Protein AF-A0A7S1W6L9-F1 (afdb_monomer_lite)

pLDDT: mean 90.3, std 12.0, range [48.41, 98.62]

Structure (mmCIF, N/CA/C/O backbone):
data_AF-A0A7S1W6L9-F1
#
_entry.id   AF-A0A7S1W6L9-F1
#
loop_
_atom_site.group_PDB
_atom_site.id
_atom_site.type_symbol
_atom_site.label_atom_id
_atom_site.label_alt_id
_atom_site.label_comp_id
_atom_site.label_asym_id
_atom_site.label_entity_id
_atom_site.label_seq_id
_atom_site.pdbx_PDB_ins_code
_atom_site.Cartn_x
_atom_site.Cartn_y
_atom_site.Cartn_z
_atom_site.occupancy
_atom_site.B_iso_or_equiv
_atom_site.auth_seq_id
_atom_site.auth_comp_id
_atom_site.auth_asym_id
_atom_site.auth_atom_id
_atom_site.pdbx_PDB_model_num
ATOM 1 N N . ALA A 1 1 ? -4.681 0.440 8.845 1.00 96.94 1 ALA A N 1
ATOM 2 C CA . ALA A 1 1 ? -3.301 0.932 8.631 1.00 96.94 1 ALA A CA 1
ATOM 3 C C . ALA A 1 1 ? -2.854 0.595 7.220 1.00 96.94 1 ALA A C 1
ATOM 5 O O . ALA A 1 1 ? -3.452 -0.278 6.598 1.00 96.94 1 ALA A O 1
ATOM 6 N N . ILE A 1 2 ? -1.830 1.275 6.718 1.00 98.50 2 ILE A N 1
ATOM 7 C CA . ILE A 1 2 ? -1.328 1.106 5.353 1.00 98.50 2 ILE A CA 1
ATOM 8 C C . ILE A 1 2 ? 0.196 0.973 5.350 1.00 98.50 2 ILE A C 1
ATOM 10 O O . ILE A 1 2 ? 0.887 1.729 6.030 1.00 98.50 2 ILE A O 1
ATOM 14 N N . ILE A 1 3 ? 0.716 0.015 4.585 1.00 98.56 3 ILE A N 1
ATOM 15 C CA . ILE A 1 3 ? 2.147 -0.171 4.347 1.00 98.56 3 ILE A CA 1
ATOM 16 C C . ILE A 1 3 ? 2.386 -0.250 2.840 1.00 98.56 3 ILE A C 1
ATOM 18 O O . ILE A 1 3 ? 1.799 -1.089 2.159 1.00 98.56 3 ILE A O 1
ATOM 22 N N . THR A 1 4 ? 3.242 0.617 2.303 1.00 97.69 4 THR A N 1
ATOM 23 C CA . THR A 1 4 ? 3.515 0.674 0.856 1.00 97.69 4 THR A CA 1
ATOM 24 C C . THR A 1 4 ? 5.008 0.728 0.567 1.00 97.69 4 THR A C 1
ATOM 26 O O . THR A 1 4 ? 5.679 1.654 1.018 1.00 97.69 4 THR A O 1
ATOM 29 N N . ALA A 1 5 ? 5.517 -0.202 -0.235 1.00 96.44 5 ALA A N 1
ATOM 30 C CA . ALA A 1 5 ? 6.898 -0.242 -0.702 1.00 96.44 5 ALA A CA 1
ATOM 31 C C . ALA A 1 5 ? 6.964 0.002 -2.220 1.00 96.44 5 ALA A C 1
ATOM 33 O O . ALA A 1 5 ? 6.153 -0.516 -2.987 1.00 96.44 5 ALA A O 1
ATOM 34 N N . GLY A 1 6 ? 7.924 0.809 -2.674 1.00 93.69 6 GLY A N 1
ATOM 35 C CA . GLY A 1 6 ? 8.143 1.106 -4.098 1.00 93.69 6 GLY A CA 1
ATOM 36 C C . GLY A 1 6 ? 7.147 2.091 -4.732 1.00 93.69 6 GLY A C 1
ATOM 37 O O . GLY A 1 6 ? 7.551 2.900 -5.567 1.00 93.69 6 GLY A O 1
ATOM 38 N N . GLY A 1 7 ? 5.884 2.108 -4.297 1.00 94.50 7 GLY A N 1
ATOM 39 C CA . GLY A 1 7 ? 4.871 3.088 -4.701 1.00 94.50 7 GLY A CA 1
ATOM 40 C C . GLY A 1 7 ? 3.571 2.970 -3.901 1.00 94.50 7 GLY A C 1
ATOM 41 O O . GLY A 1 7 ? 3.323 1.951 -3.262 1.00 94.50 7 GLY A O 1
ATOM 42 N N . GLY A 1 8 ? 2.747 4.017 -3.930 1.00 96.69 8 GLY A N 1
ATOM 43 C CA . GLY A 1 8 ? 1.490 4.133 -3.178 1.00 96.69 8 GLY A CA 1
ATOM 44 C C . GLY A 1 8 ? 1.441 5.274 -2.149 1.00 96.69 8 GLY A C 1
ATOM 45 O O . GLY A 1 8 ? 0.436 5.411 -1.454 1.00 96.69 8 GLY A O 1
ATOM 46 N N . ALA A 1 9 ? 2.465 6.132 -2.071 1.00 96.44 9 ALA A N 1
ATOM 47 C CA . ALA A 1 9 ? 2.478 7.341 -1.237 1.00 96.44 9 ALA A CA 1
ATOM 48 C C . ALA A 1 9 ? 1.306 8.275 -1.548 1.00 96.44 9 ALA A C 1
ATOM 50 O O . ALA A 1 9 ? 0.777 8.926 -0.650 1.00 96.44 9 ALA A O 1
ATOM 51 N N . SER A 1 10 ? 0.878 8.327 -2.810 1.00 97.75 10 SER A N 1
ATOM 52 C CA . SER A 1 10 ? -0.287 9.107 -3.235 1.00 97.75 10 SER A CA 1
ATOM 53 C C . SER A 1 10 ? -1.565 8.710 -2.484 1.00 97.75 10 SER A C 1
ATOM 55 O O . SER A 1 10 ? -2.338 9.594 -2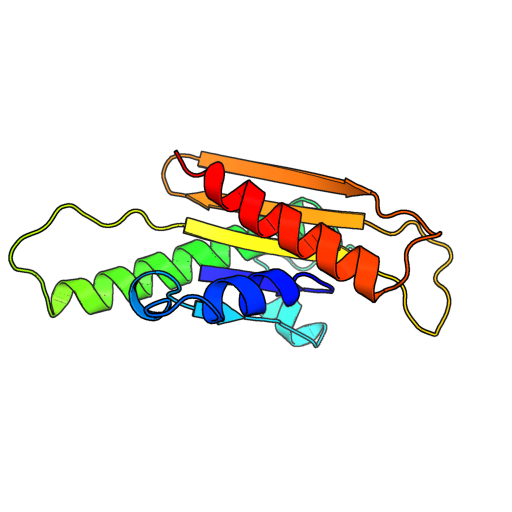.136 1.00 97.75 10 SER A O 1
ATOM 57 N N . ALA A 1 11 ? -1.762 7.427 -2.147 1.00 98.00 11 ALA A N 1
ATOM 58 C CA . ALA A 1 11 ? -2.897 6.998 -1.325 1.00 98.00 11 ALA A CA 1
ATOM 59 C C . ALA A 1 11 ? -2.799 7.536 0.105 1.00 98.00 11 ALA A C 1
ATOM 61 O O . ALA A 1 11 ? -3.790 8.026 0.638 1.00 98.00 11 ALA A O 1
ATOM 62 N N . ILE A 1 12 ? -1.608 7.487 0.714 1.00 97.50 12 ILE A N 1
ATOM 63 C CA . ILE A 1 12 ? -1.376 8.056 2.050 1.00 97.50 12 ILE A CA 1
ATOM 64 C C . ILE A 1 12 ? -1.679 9.556 2.018 1.00 97.50 12 ILE A C 1
ATOM 66 O O . ILE A 1 12 ? -2.458 10.037 2.836 1.00 97.50 12 ILE A O 1
ATOM 70 N N . ALA A 1 13 ? -1.146 10.277 1.028 1.00 97.75 13 ALA A N 1
ATOM 71 C CA . ALA A 1 13 ? -1.416 11.697 0.842 1.00 97.75 13 ALA A CA 1
ATOM 72 C C . ALA A 1 13 ? -2.926 11.974 0.716 1.00 97.75 13 ALA A C 1
ATOM 74 O O . ALA A 1 13 ? -3.450 12.803 1.458 1.00 97.75 13 ALA A O 1
ATOM 75 N N . SER A 1 14 ? -3.644 11.235 -0.139 1.00 97.38 14 SER A N 1
ATOM 76 C CA . SER A 1 14 ? -5.097 11.369 -0.303 1.00 97.38 14 SER A CA 1
ATOM 77 C C . SER A 1 14 ? -5.874 11.105 0.986 1.00 97.38 14 SER A C 1
ATOM 79 O O . SER A 1 14 ? -6.775 11.874 1.306 1.00 97.38 14 SER A O 1
ATOM 81 N N . LEU A 1 15 ? -5.521 10.063 1.746 1.00 96.50 15 LEU A N 1
ATOM 82 C CA . LEU A 1 15 ? -6.164 9.759 3.029 1.00 96.50 15 LEU A CA 1
ATOM 83 C C . LEU A 1 15 ? -5.910 10.871 4.053 1.00 96.50 15 LEU A C 1
ATOM 85 O O . LEU A 1 15 ? -6.834 11.304 4.735 1.00 96.50 15 LEU A O 1
ATOM 89 N N . THR A 1 16 ? -4.672 11.363 4.139 1.00 97.38 16 THR A N 1
ATOM 90 C CA . THR A 1 16 ? -4.293 12.412 5.101 1.00 97.38 16 THR A CA 1
ATOM 91 C C . THR A 1 16 ? -4.837 13.796 4.754 1.00 97.38 16 THR A C 1
ATOM 93 O O . THR A 1 16 ? -4.987 14.625 5.647 1.00 97.38 16 THR A O 1
ATOM 96 N N . ALA A 1 17 ? -5.180 14.039 3.487 1.00 97.69 17 ALA A N 1
ATOM 97 C CA . ALA A 1 17 ? -5.792 15.288 3.043 1.00 97.69 17 ALA A CA 1
ATOM 98 C C . ALA A 1 17 ? -7.251 15.447 3.511 1.00 97.69 17 ALA A C 1
ATOM 100 O O . ALA A 1 17 ? -7.786 16.555 3.469 1.00 97.69 17 ALA A O 1
ATOM 101 N N . VAL A 1 18 ? -7.905 14.366 3.957 1.00 97.25 18 VAL A N 1
ATOM 102 C CA . VAL A 1 18 ? -9.274 14.414 4.483 1.00 97.25 18 VAL A CA 1
ATOM 103 C C . VAL A 1 18 ? -9.254 14.916 5.935 1.00 97.25 18 VAL A C 1
ATOM 105 O O . VAL A 1 18 ? -8.603 14.295 6.784 1.00 97.25 18 VAL A O 1
ATOM 108 N N . PRO A 1 19 ? -9.976 16.004 6.272 1.00 96.75 19 PRO A N 1
ATOM 109 C CA . PRO A 1 19 ? -10.097 16.460 7.654 1.00 96.75 19 PRO A CA 1
ATOM 110 C C . PRO A 1 19 ? -10.619 15.347 8.572 1.00 96.75 19 PRO A C 1
ATOM 112 O O . PRO A 1 19 ? -11.599 14.678 8.254 1.00 96.75 19 PRO A O 1
ATOM 115 N N . GLY A 1 20 ? -9.961 15.144 9.716 1.00 93.31 20 GLY A N 1
ATOM 116 C CA . GLY A 1 20 ? -10.318 14.077 10.658 1.00 93.31 20 GLY A CA 1
ATOM 117 C C . GLY A 1 20 ? -9.793 12.685 10.285 1.00 93.31 20 GLY A C 1
ATOM 118 O O . GLY A 1 20 ? -10.215 11.702 10.892 1.00 93.31 20 GLY A O 1
ATOM 119 N N . CYS A 1 21 ? -8.854 12.573 9.336 1.00 93.88 21 CYS A N 1
ATOM 120 C CA . CYS A 1 21 ? -8.224 11.298 8.969 1.00 93.88 21 CYS A CA 1
ATOM 121 C C . CYS A 1 21 ? -7.624 10.535 10.165 1.00 93.88 21 CYS A C 1
ATOM 123 O O . CYS A 1 21 ? -7.603 9.309 10.144 1.00 93.88 21 CYS A O 1
ATOM 125 N N . SER A 1 22 ? -7.225 11.218 11.242 1.00 91.56 22 SER A N 1
ATOM 126 C CA . SER A 1 22 ? -6.746 10.606 12.491 1.00 91.56 22 SER A CA 1
ATOM 127 C C . SER A 1 22 ? -7.760 9.680 13.174 1.00 91.56 22 SER A C 1
ATOM 129 O O . SER A 1 22 ? -7.364 8.851 13.991 1.00 91.56 22 SER A O 1
ATOM 131 N N . ASN A 1 23 ? -9.050 9.804 12.845 1.00 89.69 23 ASN A N 1
ATOM 132 C CA . ASN A 1 23 ? -10.114 8.942 13.366 1.00 89.69 23 ASN A CA 1
ATOM 133 C C . ASN A 1 23 ? -10.235 7.615 12.598 1.00 89.69 23 ASN A C 1
ATOM 135 O O . ASN A 1 23 ? -10.945 6.719 13.041 1.00 89.69 23 ASN A O 1
ATOM 139 N N . THR A 1 24 ? -9.578 7.480 11.440 1.00 91.75 24 THR A N 1
ATOM 140 C CA . THR A 1 24 ? -9.682 6.294 10.568 1.00 91.75 24 THR A CA 1
ATOM 141 C C . THR A 1 24 ? -8.316 5.704 10.214 1.00 91.75 24 THR A C 1
ATOM 143 O O . THR A 1 24 ? -8.108 4.492 10.299 1.00 91.75 24 THR A O 1
ATOM 146 N N . LEU A 1 25 ? -7.344 6.543 9.855 1.00 95.56 25 LEU A N 1
ATOM 147 C CA . LEU A 1 25 ? -5.983 6.136 9.541 1.00 95.56 25 LEU A CA 1
ATOM 148 C C . LEU A 1 25 ? -5.171 5.947 10.828 1.00 95.56 25 LEU A C 1
ATOM 150 O O . LEU A 1 25 ? -4.610 6.887 11.378 1.00 95.56 25 LEU A O 1
ATOM 154 N N . VAL A 1 26 ? -5.093 4.696 11.284 1.00 95.38 26 VAL A N 1
ATOM 155 C CA . VAL A 1 26 ? -4.371 4.321 12.515 1.00 95.38 26 VAL A CA 1
ATOM 156 C C . VAL A 1 26 ? -2.853 4.488 12.388 1.00 95.38 26 VAL A C 1
ATOM 158 O O . VAL A 1 26 ? -2.197 4.914 13.333 1.00 95.38 26 VAL A O 1
ATOM 161 N N . ASP A 1 27 ? -2.293 4.095 11.243 1.00 96.12 27 ASP A N 1
ATOM 162 C CA . ASP A 1 27 ? -0.852 4.096 10.984 1.00 96.12 27 ASP A CA 1
ATOM 163 C C . ASP A 1 27 ? -0.580 4.010 9.475 1.00 96.12 27 ASP A C 1
ATOM 165 O O . ASP A 1 27 ? -1.355 3.383 8.736 1.00 96.12 27 ASP A O 1
ATOM 169 N N . ALA A 1 28 ? 0.517 4.625 9.034 1.00 97.56 28 ALA A N 1
ATOM 170 C CA . ALA A 1 28 ? 0.962 4.652 7.646 1.00 97.56 28 ALA A CA 1
ATOM 171 C C . ALA A 1 28 ? 2.491 4.542 7.576 1.00 97.56 28 ALA A C 1
ATOM 173 O O . ALA A 1 28 ? 3.199 5.375 8.138 1.00 97.56 28 ALA A O 1
ATOM 174 N N . VAL A 1 29 ? 3.003 3.529 6.874 1.00 97.06 29 VAL A N 1
ATOM 175 C CA . VAL A 1 29 ? 4.445 3.255 6.782 1.00 97.06 29 VAL A CA 1
ATOM 176 C C . VAL A 1 29 ? 4.870 3.101 5.326 1.00 97.06 29 VAL A C 1
ATOM 178 O O . VAL A 1 29 ? 4.249 2.379 4.548 1.00 97.06 29 VAL A O 1
ATOM 181 N N . MET A 1 30 ? 5.978 3.745 4.969 1.00 95.69 30 MET A N 1
ATOM 182 C CA . MET A 1 30 ? 6.654 3.546 3.690 1.00 95.69 30 MET A CA 1
ATOM 183 C C . MET A 1 30 ? 8.089 3.072 3.951 1.00 95.69 30 MET A C 1
ATOM 185 O O . MET A 1 30 ? 8.978 3.904 4.152 1.00 95.69 30 MET A O 1
ATOM 189 N N . PRO A 1 31 ? 8.337 1.748 4.002 1.00 94.00 31 PRO A N 1
ATOM 190 C CA . PRO A 1 31 ? 9.685 1.229 4.179 1.00 94.00 31 PRO A CA 1
ATOM 191 C C . PRO A 1 31 ? 10.501 1.512 2.913 1.00 94.00 31 PRO A C 1
ATOM 193 O O . PRO A 1 31 ? 10.246 0.950 1.850 1.00 94.00 31 PRO A O 1
ATOM 196 N N . TYR A 1 32 ? 11.462 2.432 3.004 1.00 87.75 32 TYR A N 1
ATOM 197 C CA . TYR A 1 32 ? 12.208 2.876 1.822 1.00 87.75 32 TYR A CA 1
ATOM 198 C C . TYR A 1 32 ? 13.449 2.024 1.542 1.00 87.75 32 TYR A C 1
ATOM 200 O O . TYR A 1 32 ? 13.797 1.785 0.388 1.00 87.75 32 TYR A O 1
ATOM 208 N N . SER A 1 33 ? 14.133 1.560 2.590 1.00 90.38 33 SER A N 1
ATOM 209 C CA . SER A 1 33 ? 15.272 0.659 2.427 1.00 90.38 33 SER A CA 1
ATOM 210 C C . SER A 1 33 ? 14.808 -0.791 2.291 1.00 90.38 33 SER A C 1
ATOM 212 O O . SER A 1 33 ? 13.763 -1.197 2.809 1.00 90.38 33 SER A O 1
ATOM 214 N N . ASN A 1 34 ? 15.635 -1.594 1.624 1.00 86.75 34 ASN A N 1
ATOM 215 C CA . ASN A 1 34 ? 15.439 -3.038 1.531 1.00 86.75 34 ASN A CA 1
ATOM 216 C C . ASN A 1 34 ? 15.348 -3.686 2.918 1.00 86.75 34 ASN A C 1
ATOM 218 O O . ASN A 1 34 ? 14.452 -4.489 3.157 1.00 86.75 34 ASN A O 1
ATOM 222 N N . THR A 1 35 ? 16.223 -3.275 3.838 1.00 90.81 35 THR A N 1
ATOM 223 C CA . THR A 1 35 ? 16.241 -3.754 5.223 1.00 90.81 35 THR A CA 1
ATOM 224 C C . THR A 1 35 ? 14.947 -3.411 5.960 1.00 90.81 35 THR A C 1
ATOM 226 O O . THR A 1 35 ? 14.348 -4.293 6.560 1.00 90.81 35 THR A O 1
ATOM 229 N N . ALA A 1 36 ? 14.451 -2.173 5.841 1.00 93.06 36 ALA A N 1
ATOM 230 C CA . ALA A 1 36 ? 13.191 -1.771 6.471 1.00 93.06 36 ALA A CA 1
ATOM 231 C C . ALA A 1 36 ? 11.981 -2.525 5.900 1.00 93.06 36 ALA A C 1
ATOM 233 O O . ALA A 1 36 ? 10.999 -2.742 6.601 1.00 93.06 36 ALA A O 1
ATOM 234 N N . SER A 1 37 ? 12.033 -2.912 4.621 1.00 91.50 37 SER A N 1
ATOM 235 C CA . SER A 1 37 ? 10.976 -3.725 4.012 1.00 91.50 37 SER A CA 1
ATOM 236 C C . SER A 1 37 ? 11.021 -5.163 4.523 1.00 91.50 37 SER A C 1
ATOM 238 O O . SER A 1 37 ? 9.979 -5.714 4.846 1.00 91.50 37 SER A O 1
ATOM 240 N N . GLU A 1 38 ? 12.214 -5.756 4.630 1.00 91.69 38 GLU A N 1
ATOM 241 C CA . GLU A 1 38 ? 12.411 -7.126 5.133 1.00 91.69 38 GLU A CA 1
ATOM 242 C C . GLU A 1 38 ? 11.966 -7.314 6.581 1.00 91.69 38 GLU A C 1
ATOM 244 O O . GLU A 1 38 ? 11.461 -8.378 6.916 1.00 91.69 38 GLU A O 1
ATOM 249 N N . GLU A 1 39 ? 12.114 -6.295 7.429 1.00 93.50 39 GLU A N 1
ATOM 250 C CA . GLU A 1 39 ? 11.640 -6.332 8.822 1.00 93.50 39 GLU A CA 1
ATOM 251 C C . GLU A 1 39 ? 10.117 -6.498 8.945 1.00 93.50 39 GLU A C 1
ATOM 253 O O . GLU A 1 39 ? 9.618 -6.856 10.011 1.00 93.50 39 GLU A O 1
ATOM 258 N N . LEU A 1 40 ? 9.379 -6.235 7.864 1.00 94.44 40 LEU A N 1
ATOM 259 C CA . LEU A 1 40 ? 7.922 -6.326 7.804 1.00 94.44 40 LEU A CA 1
ATOM 260 C C . LEU A 1 40 ? 7.435 -7.617 7.130 1.00 94.44 40 LEU A C 1
ATOM 262 O O . LEU A 1 40 ? 6.224 -7.801 7.010 1.00 94.44 40 LEU A O 1
ATOM 266 N N . LEU A 1 41 ? 8.354 -8.473 6.671 1.00 93.88 41 LEU A N 1
ATOM 267 C CA . LEU A 1 41 ? 8.047 -9.744 6.018 1.00 93.88 41 LEU A CA 1
ATOM 268 C C . LEU A 1 41 ? 8.179 -10.900 7.005 1.00 93.88 41 LEU A C 1
ATOM 270 O O . LEU A 1 41 ? 9.095 -10.942 7.827 1.00 93.88 41 LEU A O 1
ATOM 274 N N . ASP A 1 42 ? 7.278 -11.869 6.885 1.00 89.25 42 ASP A N 1
ATOM 275 C CA . ASP A 1 42 ? 7.316 -13.095 7.680 1.00 89.25 42 ASP A CA 1
ATOM 276 C C . ASP A 1 42 ? 8.421 -14.036 7.163 1.00 89.25 42 ASP A C 1
ATOM 278 O O . ASP A 1 42 ? 8.990 -14.823 7.923 1.00 89.25 42 ASP A O 1
ATOM 282 N N . CYS A 1 43 ? 8.750 -13.950 5.868 1.00 85.00 43 CYS A N 1
ATOM 283 C CA . CYS A 1 43 ? 9.789 -14.745 5.218 1.00 85.00 43 CYS A CA 1
ATOM 284 C C . CYS A 1 43 ? 10.735 -13.874 4.383 1.00 85.00 43 CYS A C 1
ATOM 286 O O . CYS A 1 43 ? 10.322 -12.962 3.668 1.00 85.00 43 CYS A O 1
ATOM 288 N N . ARG A 1 44 ? 12.032 -14.208 4.399 1.00 84.62 44 ARG A N 1
ATOM 289 C CA . ARG A 1 44 ? 12.990 -13.607 3.460 1.00 84.62 44 ARG A CA 1
ATOM 290 C C . ARG A 1 44 ? 12.693 -14.091 2.043 1.00 84.62 44 ARG A C 1
ATOM 292 O O . ARG A 1 44 ? 12.544 -15.289 1.820 1.00 84.62 44 ARG A O 1
ATOM 299 N N . THR A 1 45 ? 12.657 -13.160 1.097 1.00 84.81 45 THR A N 1
ATOM 300 C CA . THR A 1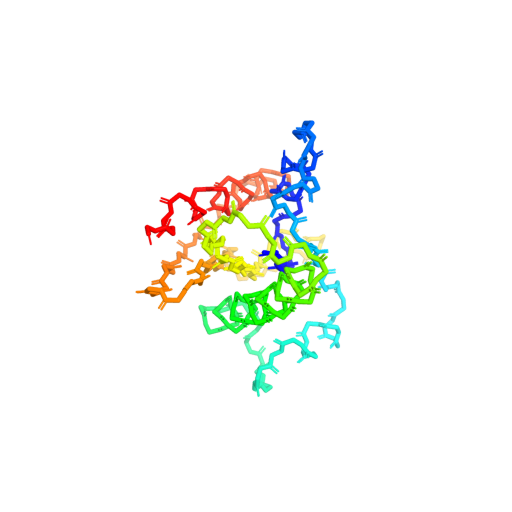 45 ? 12.445 -13.436 -0.326 1.00 84.81 45 THR A CA 1
ATOM 301 C C . THR A 1 45 ? 13.364 -12.571 -1.180 1.00 84.81 45 THR A C 1
ATOM 303 O O . THR A 1 45 ? 13.571 -11.389 -0.888 1.00 84.81 45 THR A O 1
ATOM 306 N N . ASP A 1 46 ? 13.893 -13.159 -2.251 1.00 84.44 46 ASP A N 1
ATOM 307 C CA . ASP A 1 46 ? 14.644 -12.429 -3.273 1.00 84.44 46 ASP A CA 1
ATOM 308 C C . ASP A 1 46 ? 13.699 -11.639 -4.199 1.00 84.44 46 ASP A C 1
ATOM 310 O O . ASP A 1 46 ? 14.058 -10.577 -4.717 1.00 84.44 46 ASP A O 1
ATOM 314 N N . GLU A 1 47 ? 12.456 -12.109 -4.368 1.00 86.62 47 GLU A N 1
ATOM 315 C CA . GLU A 1 47 ? 11.426 -11.438 -5.160 1.00 86.62 47 GLU A CA 1
ATOM 316 C C . GLU A 1 47 ? 10.617 -10.468 -4.289 1.00 86.62 47 GLU A C 1
ATOM 318 O O . GLU A 1 47 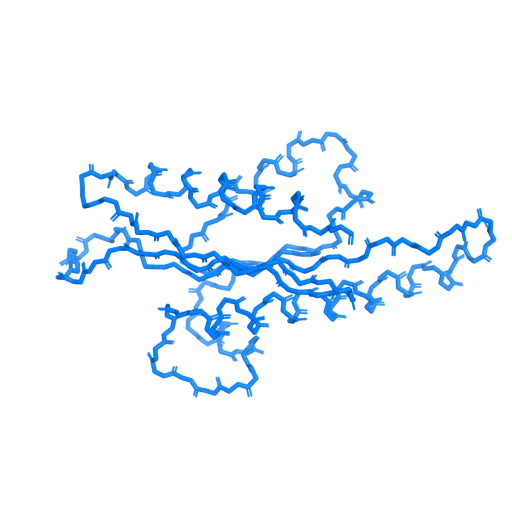? 9.654 -10.836 -3.614 1.00 86.62 47 GLU A O 1
ATOM 323 N N . ARG A 1 48 ? 11.004 -9.188 -4.326 1.00 87.50 48 ARG A N 1
ATOM 324 C CA . ARG A 1 48 ? 10.393 -8.130 -3.499 1.00 87.50 48 ARG A CA 1
ATOM 325 C C . ARG A 1 48 ? 9.074 -7.583 -4.030 1.00 87.50 48 ARG A C 1
ATOM 327 O O . ARG A 1 48 ? 8.361 -6.906 -3.295 1.00 87.50 48 ARG A O 1
ATOM 334 N N . VAL A 1 49 ? 8.759 -7.822 -5.299 1.00 93.50 49 VAL A N 1
ATOM 335 C CA . VAL A 1 49 ? 7.545 -7.309 -5.945 1.00 93.50 49 VAL A CA 1
ATOM 336 C C . VAL A 1 49 ? 6.699 -8.491 -6.383 1.00 93.50 49 VAL A C 1
ATOM 338 O O . VAL A 1 49 ? 6.766 -8.925 -7.526 1.00 93.50 49 VAL A O 1
ATOM 341 N N . SER A 1 50 ? 5.916 -9.013 -5.444 1.00 95.56 50 SER A N 1
ATOM 342 C CA . SER A 1 50 ? 5.065 -10.184 -5.635 1.00 95.56 50 SER A CA 1
ATOM 343 C C . SER A 1 50 ? 3.768 -10.058 -4.835 1.00 95.56 50 SER A C 1
ATOM 345 O O . SER A 1 50 ? 3.653 -9.244 -3.912 1.00 95.56 50 SER A O 1
ATOM 347 N N . ALA A 1 51 ? 2.785 -10.895 -5.171 1.00 96.44 51 ALA A N 1
ATOM 348 C CA . ALA A 1 51 ? 1.536 -10.983 -4.417 1.00 96.44 51 ALA A CA 1
ATOM 349 C C . ALA A 1 51 ? 1.773 -11.411 -2.958 1.00 96.44 51 ALA A C 1
ATOM 351 O O . ALA A 1 51 ? 1.118 -10.887 -2.061 1.00 96.44 51 ALA A O 1
ATOM 352 N N . GLN A 1 52 ? 2.739 -12.308 -2.719 1.00 96.19 52 GLN A N 1
ATOM 353 C CA . GLN A 1 52 ? 3.107 -12.748 -1.373 1.00 96.19 52 GLN A CA 1
ATOM 354 C C . GLN A 1 52 ? 3.579 -11.567 -0.521 1.00 96.19 52 GLN A C 1
ATOM 356 O O . GLN A 1 52 ? 3.028 -11.336 0.552 1.00 96.19 52 GLN A O 1
ATOM 361 N N . VAL A 1 53 ? 4.531 -10.775 -1.026 1.00 96.56 53 VAL A N 1
ATOM 362 C CA . VAL A 1 53 ? 5.042 -9.601 -0.304 1.00 96.56 53 VAL A CA 1
ATOM 363 C C . VAL A 1 53 ? 3.919 -8.599 -0.031 1.00 96.56 53 VAL A C 1
ATOM 365 O O . VAL A 1 53 ? 3.783 -8.126 1.093 1.00 96.56 53 VAL A O 1
ATOM 368 N N . GLY A 1 54 ? 3.066 -8.304 -1.020 1.00 97.19 54 GLY A N 1
ATOM 369 C CA . GLY A 1 54 ? 1.908 -7.424 -0.817 1.00 97.19 54 GLY A CA 1
ATOM 370 C C . GLY A 1 54 ? 0.973 -7.911 0.300 1.00 97.19 54 GLY A C 1
ATOM 371 O O . GLY A 1 54 ? 0.526 -7.107 1.122 1.00 97.19 54 GLY A O 1
ATOM 372 N N . SER A 1 55 ? 0.735 -9.223 0.368 1.00 97.12 55 SER A N 1
ATOM 373 C CA . SER A 1 55 ? -0.109 -9.850 1.386 1.00 97.12 55 SER A CA 1
ATOM 374 C C . SER A 1 55 ? 0.521 -9.831 2.779 1.00 97.12 55 SER A C 1
ATOM 376 O O . SER A 1 55 ? -0.177 -9.529 3.747 1.00 97.12 55 SER A O 1
ATOM 378 N N . GLU A 1 56 ? 1.819 -10.115 2.904 1.00 97.31 56 GLU A N 1
ATOM 379 C CA . GLU A 1 56 ? 2.539 -10.048 4.185 1.00 97.31 56 GLU A CA 1
ATOM 380 C C . GLU A 1 56 ? 2.528 -8.618 4.746 1.00 97.31 56 GLU A C 1
ATOM 382 O O . GLU A 1 56 ? 2.167 -8.410 5.907 1.00 97.31 56 GLU A O 1
ATOM 387 N N . LEU A 1 57 ? 2.778 -7.610 3.900 1.00 97.81 57 LEU A N 1
ATOM 388 C CA . LEU A 1 57 ? 2.691 -6.202 4.301 1.00 97.81 57 LEU A CA 1
ATOM 389 C C . LEU A 1 57 ? 1.275 -5.822 4.767 1.00 97.81 57 LEU A C 1
ATOM 391 O O . LEU A 1 57 ? 1.123 -5.131 5.776 1.00 97.81 57 LEU A O 1
ATOM 395 N N . ALA A 1 58 ? 0.228 -6.282 4.073 1.00 98.06 58 ALA A N 1
ATOM 396 C CA . ALA A 1 58 ? -1.158 -6.017 4.464 1.00 98.06 58 ALA A CA 1
ATOM 397 C C . ALA A 1 58 ? -1.523 -6.693 5.792 1.00 98.06 58 ALA A C 1
ATOM 399 O O . ALA A 1 58 ? -2.157 -6.078 6.653 1.00 98.06 58 ALA A O 1
ATOM 400 N N . HIS A 1 59 ? -1.084 -7.937 5.986 1.00 97.50 59 HIS A N 1
ATOM 401 C CA . HIS A 1 59 ? -1.292 -8.675 7.224 1.00 97.50 59 HIS A CA 1
ATOM 402 C C . HIS A 1 59 ? -0.556 -8.016 8.401 1.00 97.50 59 HIS A C 1
ATOM 404 O O . HIS A 1 59 ? -1.150 -7.818 9.466 1.00 97.50 59 HIS A O 1
ATOM 410 N N . HIS A 1 60 ? 0.693 -7.578 8.209 1.00 97.81 60 HIS A N 1
ATOM 411 C CA . HIS A 1 60 ? 1.434 -6.814 9.212 1.00 97.81 60 HIS A CA 1
ATOM 412 C C . HIS A 1 60 ? 0.722 -5.492 9.551 1.00 97.81 60 HIS A C 1
ATOM 414 O O . HIS A 1 60 ? 0.540 -5.159 10.727 1.00 97.81 60 HIS A O 1
ATOM 420 N N . ALA A 1 61 ? 0.252 -4.758 8.534 1.00 98.06 61 ALA A N 1
ATOM 421 C CA . ALA A 1 61 ? -0.523 -3.532 8.714 1.00 98.06 61 ALA A CA 1
ATOM 422 C C . ALA A 1 61 ? -1.791 -3.779 9.546 1.00 98.06 61 ALA A C 1
ATOM 424 O O . ALA A 1 61 ? -2.075 -3.025 10.479 1.00 98.06 61 ALA A O 1
ATOM 425 N N . TYR A 1 62 ? -2.532 -4.851 9.249 1.00 97.56 62 TYR A N 1
ATOM 426 C CA . TYR A 1 62 ? -3.715 -5.236 10.015 1.00 97.56 62 TYR A CA 1
ATOM 427 C C . TYR A 1 62 ? -3.364 -5.546 11.471 1.00 97.56 62 TYR A C 1
ATOM 429 O O . TYR A 1 62 ? -3.967 -4.970 12.373 1.00 97.56 62 TYR A O 1
ATOM 437 N N . ARG A 1 63 ? -2.374 -6.414 11.723 1.00 96.44 63 ARG A N 1
ATOM 438 C CA . ARG A 1 63 ? -1.997 -6.826 13.087 1.00 96.44 63 ARG A CA 1
ATOM 439 C C . ARG A 1 63 ? -1.582 -5.632 13.939 1.00 96.44 63 ARG A C 1
ATOM 441 O O . ARG A 1 63 ? -1.977 -5.532 15.101 1.00 96.44 63 ARG A O 1
ATOM 448 N N . LYS A 1 64 ? -0.814 -4.707 13.357 1.00 96.25 64 LYS A N 1
ATOM 449 C CA . LYS A 1 64 ? -0.425 -3.461 14.024 1.00 96.25 64 LYS A CA 1
ATOM 450 C C . LYS A 1 64 ? -1.645 -2.587 14.320 1.00 96.25 64 LYS A C 1
ATOM 452 O O . LYS A 1 64 ? -1.769 -2.094 15.438 1.00 96.25 64 LYS A O 1
ATOM 457 N N . ALA A 1 65 ? -2.556 -2.432 13.358 1.00 95.50 65 ALA A N 1
ATOM 458 C CA . ALA A 1 65 ? -3.780 -1.660 13.549 1.00 95.50 65 ALA A CA 1
ATOM 459 C C . ALA A 1 65 ? -4.696 -2.267 14.624 1.00 95.50 65 ALA A C 1
ATOM 461 O O . ALA A 1 65 ? -5.116 -1.538 15.514 1.00 95.50 65 ALA A O 1
ATOM 462 N N . ASP A 1 66 ? -4.955 -3.580 14.597 1.00 94.50 66 ASP A N 1
ATOM 463 C CA . ASP A 1 66 ? -5.816 -4.266 15.576 1.00 94.50 66 ASP A CA 1
ATOM 464 C C . ASP A 1 66 ? -5.246 -4.121 16.990 1.00 94.50 66 ASP A C 1
ATOM 466 O O . ASP A 1 66 ? -5.977 -3.800 17.925 1.00 94.50 66 ASP A O 1
ATOM 470 N N . ARG A 1 67 ? -3.919 -4.244 17.144 1.00 93.81 67 ARG A N 1
ATOM 471 C CA . ARG A 1 67 ? -3.241 -3.986 18.421 1.00 93.81 67 ARG A CA 1
ATOM 472 C C . ARG A 1 67 ? -3.452 -2.549 18.907 1.00 93.81 67 ARG A C 1
ATOM 474 O O . ARG A 1 67 ? -3.810 -2.357 20.064 1.00 93.81 67 ARG A O 1
ATOM 481 N N . LEU A 1 68 ? -3.209 -1.548 18.059 1.00 91.88 68 LEU A N 1
ATOM 482 C CA . LEU A 1 68 ? -3.323 -0.133 18.440 1.00 91.88 68 LEU A CA 1
ATOM 483 C C . LEU A 1 68 ? -4.769 0.267 18.754 1.00 91.88 68 LEU A C 1
ATOM 485 O O . LEU A 1 68 ? -5.008 1.012 19.698 1.00 91.88 68 LEU A O 1
ATOM 489 N N . VAL A 1 69 ? -5.726 -0.252 17.988 1.00 89.56 69 VAL A N 1
ATOM 490 C CA . VAL A 1 69 ? -7.158 -0.020 18.195 1.00 89.56 69 VAL A CA 1
ATOM 491 C C . VAL A 1 69 ? -7.624 -0.635 19.514 1.00 89.56 69 VAL A C 1
ATOM 493 O O . VAL A 1 69 ? -8.330 0.030 20.262 1.00 89.56 69 VAL A O 1
ATOM 496 N N . ARG A 1 70 ? -7.187 -1.855 19.856 1.00 85.62 70 ARG A N 1
ATOM 497 C CA . ARG A 1 70 ? -7.496 -2.470 21.161 1.00 85.62 70 ARG A CA 1
ATOM 498 C C . ARG A 1 70 ? -6.943 -1.663 22.331 1.00 85.62 70 ARG A C 1
ATOM 500 O O . ARG A 1 70 ? -7.682 -1.405 23.267 1.00 85.62 70 ARG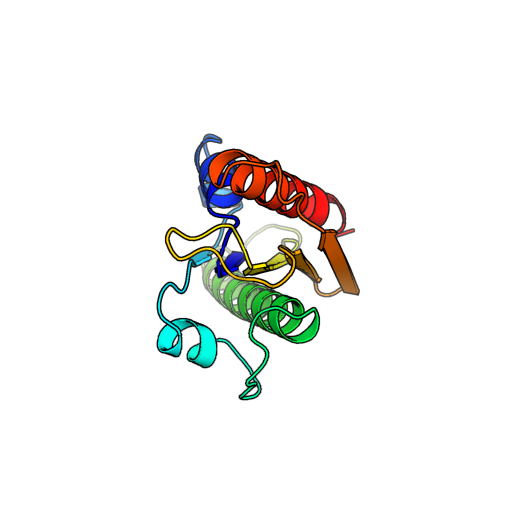 A O 1
ATOM 507 N N . LEU A 1 71 ? -5.692 -1.209 22.232 1.00 84.00 71 LEU A N 1
ATOM 508 C CA . LEU A 1 71 ? -5.072 -0.379 23.270 1.00 84.00 71 LEU A CA 1
ATOM 509 C C . LEU A 1 71 ? -5.833 0.936 23.500 1.00 84.00 71 LEU A C 1
ATOM 511 O O . LEU A 1 71 ? -5.989 1.339 24.643 1.00 84.00 71 LEU A O 1
ATOM 515 N N . ARG A 1 72 ? -6.342 1.576 22.436 1.00 76.19 72 ARG A N 1
ATOM 516 C CA . ARG A 1 72 ? -7.199 2.771 22.556 1.00 76.19 72 ARG A CA 1
ATOM 517 C C . ARG A 1 72 ? -8.568 2.451 23.154 1.00 76.19 72 ARG A C 1
ATOM 519 O O . ARG A 1 72 ? -9.077 3.203 23.974 1.00 76.19 72 ARG A O 1
ATOM 526 N N . HIS A 1 73 ? -9.174 1.334 22.755 1.00 64.38 73 HIS A N 1
ATOM 527 C CA . HIS A 1 73 ? -10.491 0.950 23.259 1.00 64.38 73 HIS A CA 1
ATOM 528 C C . HIS A 1 73 ? -10.487 0.512 24.720 1.00 64.38 73 HIS A C 1
ATOM 530 O O . HIS A 1 73 ? -11.508 0.697 25.368 1.00 64.38 73 HIS A O 1
ATOM 536 N N . ASP A 1 74 ? -9.379 -0.007 25.251 1.00 57.88 74 ASP A N 1
ATOM 537 C CA . ASP A 1 74 ? -9.250 -0.261 26.691 1.00 57.88 74 ASP A CA 1
ATOM 538 C C . ASP A 1 74 ? -9.310 1.054 27.509 1.00 57.88 74 ASP A C 1
ATOM 540 O O . ASP A 1 74 ? -9.735 1.035 28.664 1.00 57.88 74 ASP A O 1
ATOM 544 N N . GLU A 1 75 ? -8.970 2.205 26.909 1.00 55.22 75 GLU A N 1
ATOM 545 C CA . GLU A 1 75 ? -9.086 3.542 27.521 1.00 55.22 75 GLU A CA 1
ATOM 546 C C . GLU A 1 75 ? -10.488 4.169 27.341 1.00 55.22 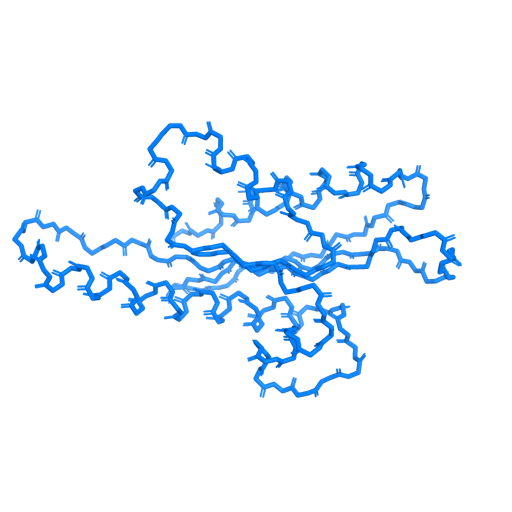75 GLU A C 1
ATOM 548 O O . GLU A 1 75 ? -10.947 4.920 28.201 1.00 55.22 75 GLU A O 1
ATOM 553 N N . GLU A 1 76 ? -11.198 3.830 26.257 1.00 57.38 76 GLU A N 1
ATOM 554 C CA . GLU A 1 76 ? -12.500 4.405 25.858 1.00 57.38 76 GLU A CA 1
ATOM 555 C C . GLU A 1 76 ? -13.689 3.422 25.998 1.00 57.38 76 GLU A C 1
ATOM 557 O O . GLU A 1 76 ? -14.739 3.635 25.393 1.00 57.38 76 GLU A O 1
ATOM 562 N N . ALA A 1 77 ? -13.550 2.335 26.772 1.00 51.88 77 ALA A N 1
ATOM 563 C CA . ALA A 1 77 ? -14.416 1.137 26.799 1.00 51.88 77 ALA A CA 1
ATOM 564 C C . ALA A 1 77 ? -15.900 1.315 27.227 1.00 51.88 77 ALA A C 1
ATOM 566 O O . ALA A 1 77 ? -16.550 0.350 27.636 1.00 51.88 77 ALA A O 1
ATOM 567 N N . LEU A 1 78 ? -16.482 2.507 27.117 1.00 48.41 78 LEU A N 1
ATOM 568 C CA . LEU A 1 78 ? -17.903 2.759 27.326 1.00 48.41 78 LEU A CA 1
ATOM 569 C C . LEU A 1 78 ? -18.555 3.210 26.003 1.00 48.41 78 LEU A C 1
ATOM 571 O O . LEU A 1 78 ? -18.381 4.346 25.581 1.00 48.41 78 LEU A O 1
ATOM 575 N N . ALA A 1 79 ? -19.385 2.330 25.420 1.00 50.59 79 ALA A N 1
ATOM 576 C CA . ALA A 1 79 ? -20.513 2.655 24.520 1.00 50.59 79 ALA A CA 1
ATOM 577 C C . ALA A 1 79 ? -20.385 2.489 22.983 1.00 50.59 79 ALA A C 1
ATOM 579 O O . ALA A 1 79 ? -20.949 3.302 22.250 1.00 50.59 79 ALA A O 1
ATOM 580 N N . GLY A 1 80 ? -19.791 1.413 22.442 1.00 60.09 80 GLY A N 1
ATOM 581 C CA . GLY A 1 80 ? -19.834 1.218 20.979 1.00 60.09 80 GLY A CA 1
ATOM 582 C C . GLY A 1 80 ? -19.662 -0.196 20.422 1.00 60.09 80 GLY A C 1
ATOM 583 O O . GLY A 1 80 ? -19.169 -1.104 21.089 1.00 60.09 80 GLY A O 1
ATOM 584 N N . ALA A 1 81 ? -20.070 -0.353 19.155 1.00 62.75 81 ALA A N 1
ATOM 585 C CA . ALA A 1 81 ? -19.749 -1.505 18.314 1.00 62.75 81 ALA A CA 1
ATOM 586 C C . ALA A 1 81 ? -18.241 -1.547 18.016 1.00 62.75 81 ALA A C 1
ATOM 588 O O . ALA A 1 81 ? -17.606 -0.506 17.847 1.00 62.75 81 ALA A O 1
ATOM 589 N N . LYS A 1 82 ? -17.667 -2.754 17.934 1.00 70.56 82 LYS A N 1
ATOM 590 C CA . LYS A 1 82 ? -16.237 -2.943 17.655 1.00 70.56 82 LYS A CA 1
ATOM 591 C C . LYS A 1 82 ? -15.886 -2.352 16.277 1.00 70.56 82 LYS A C 1
ATOM 593 O O . LYS A 1 82 ? -16.552 -2.711 15.305 1.00 70.56 82 LYS A O 1
ATOM 598 N N . PRO A 1 83 ? -14.859 -1.492 16.157 1.00 80.06 83 PRO A N 1
ATOM 599 C CA . PRO A 1 83 ? -14.489 -0.909 14.873 1.00 80.06 83 PRO A CA 1
ATOM 600 C C . PRO A 1 83 ? -13.997 -1.981 13.898 1.00 80.06 83 PRO A C 1
ATOM 602 O O . PRO A 1 83 ? -13.347 -2.958 14.285 1.00 80.06 83 PRO A O 1
ATOM 605 N N . ILE A 1 84 ? -14.273 -1.763 12.613 1.00 88.00 84 ILE A N 1
ATOM 606 C CA . ILE A 1 84 ? -13.717 -2.576 11.533 1.00 88.00 84 ILE A CA 1
ATOM 607 C C . ILE A 1 84 ? -12.250 -2.182 11.359 1.00 88.00 84 ILE A C 1
ATOM 609 O O . ILE A 1 84 ? -11.926 -1.017 11.128 1.00 88.00 84 ILE A O 1
ATOM 613 N N . VAL A 1 85 ? -11.355 -3.162 11.470 1.00 94.50 85 VAL A N 1
ATOM 614 C CA . VAL A 1 85 ? -9.915 -2.961 11.299 1.00 94.50 85 VAL A CA 1
ATOM 615 C C . VAL A 1 85 ? -9.482 -3.530 9.956 1.00 94.50 85 VAL A C 1
ATOM 617 O O . VAL A 1 85 ? -9.723 -4.700 9.661 1.00 94.50 85 VAL A O 1
ATOM 620 N N . VAL A 1 86 ? -8.799 -2.700 9.168 1.00 96.94 86 VAL A N 1
ATOM 621 C CA . VAL A 1 86 ? -8.284 -3.056 7.842 1.00 96.94 86 VAL A CA 1
ATOM 622 C C . VAL A 1 86 ? -6.784 -2.770 7.761 1.00 96.94 86 VAL A C 1
ATOM 624 O O . VAL A 1 86 ? -6.301 -1.728 8.226 1.00 96.94 86 VAL A O 1
ATOM 627 N N . GLY A 1 87 ? -6.041 -3.698 7.161 1.00 98.00 87 GLY A N 1
ATOM 628 C CA . GLY A 1 87 ? -4.643 -3.547 6.771 1.00 98.00 87 GLY A CA 1
ATOM 629 C C . GLY A 1 87 ? -4.500 -3.477 5.253 1.00 98.00 87 GLY A C 1
ATOM 630 O O . GLY A 1 87 ? -4.969 -4.366 4.550 1.00 98.00 87 GLY A O 1
ATOM 631 N N . LEU A 1 88 ? -3.846 -2.435 4.746 1.00 98.44 88 LEU A N 1
ATOM 632 C CA . LEU A 1 88 ? -3.482 -2.309 3.336 1.00 98.44 88 LEU A CA 1
ATOM 633 C C . LEU A 1 88 ? -1.983 -2.552 3.161 1.00 98.44 88 LEU A C 1
ATOM 635 O O . LEU A 1 88 ? -1.176 -1.998 3.907 1.00 98.44 88 LEU A O 1
ATOM 639 N N . GLY A 1 89 ? -1.624 -3.342 2.155 1.00 98.25 89 GLY A N 1
ATOM 640 C CA . GLY A 1 89 ? -0.247 -3.637 1.768 1.00 98.25 89 GLY A CA 1
ATOM 641 C C . GLY A 1 89 ? -0.032 -3.371 0.286 1.00 98.25 89 GLY A C 1
ATOM 642 O O . GLY A 1 89 ? -0.888 -3.703 -0.533 1.00 98.25 89 GLY A O 1
ATOM 643 N N . CYS A 1 90 ? 1.102 -2.774 -0.071 1.00 98.31 90 CYS A N 1
ATOM 644 C CA . CYS A 1 90 ? 1.518 -2.595 -1.457 1.00 98.31 90 CYS A CA 1
ATOM 645 C C . CYS A 1 90 ? 3.012 -2.866 -1.611 1.00 98.31 90 CYS A C 1
ATOM 647 O O . CYS A 1 90 ? 3.815 -2.362 -0.827 1.00 98.31 90 CYS A O 1
ATOM 649 N N . THR A 1 91 ? 3.377 -3.587 -2.665 1.00 97.38 91 THR A N 1
ATOM 650 C CA . THR A 1 91 ? 4.738 -3.586 -3.208 1.00 97.38 91 THR A CA 1
ATOM 651 C C . THR A 1 91 ? 4.692 -3.284 -4.699 1.00 97.38 91 THR A C 1
ATOM 653 O O . THR A 1 91 ? 3.816 -3.787 -5.410 1.00 97.38 91 THR A O 1
ATOM 656 N N . ALA A 1 92 ? 5.607 -2.449 -5.188 1.00 96.25 92 ALA A N 1
ATOM 657 C CA . ALA A 1 92 ? 5.615 -2.035 -6.582 1.00 96.25 92 ALA A CA 1
ATOM 658 C C . ALA A 1 92 ? 7.021 -1.910 -7.178 1.00 96.25 92 ALA A C 1
ATOM 660 O O . ALA A 1 92 ? 7.932 -1.335 -6.585 1.00 96.25 92 ALA A O 1
ATOM 661 N N . ALA A 1 93 ? 7.150 -2.377 -8.418 1.00 94.31 93 ALA A N 1
ATOM 662 C CA . ALA A 1 93 ? 8.239 -2.052 -9.325 1.00 94.31 93 ALA A CA 1
ATOM 663 C C . ALA A 1 93 ? 7.767 -0.932 -10.256 1.00 94.31 93 ALA A C 1
ATOM 665 O O . ALA A 1 93 ? 6.861 -1.121 -11.071 1.00 94.31 93 ALA A O 1
ATOM 666 N N . VAL A 1 94 ? 8.404 0.227 -10.145 1.00 92.94 94 VAL A N 1
ATOM 667 C CA . VAL A 1 94 ? 8.071 1.462 -10.867 1.00 92.94 94 VAL A CA 1
ATOM 668 C C . VAL A 1 94 ? 9.295 1.992 -11.604 1.00 92.94 94 VAL A C 1
ATOM 670 O O . VAL A 1 94 ? 10.420 1.545 -11.383 1.00 92.94 94 VAL A O 1
ATOM 673 N N . GLN A 1 95 ? 9.081 2.956 -12.491 1.00 90.94 95 GLN A N 1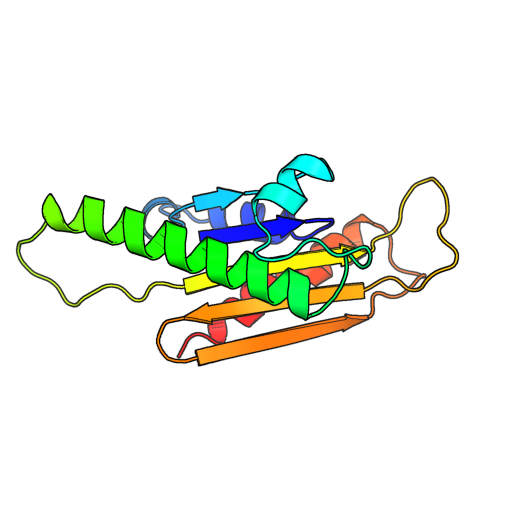
ATOM 674 C CA . GLN A 1 95 ? 10.138 3.563 -13.286 1.00 90.94 95 GLN A CA 1
ATOM 675 C C . GLN A 1 95 ? 11.214 4.213 -12.399 1.00 90.94 95 GLN A C 1
ATOM 677 O O . GLN A 1 95 ? 10.919 5.087 -11.585 1.00 90.94 95 GLN A O 1
ATOM 682 N N . THR A 1 96 ? 12.474 3.830 -12.603 1.00 84.81 96 THR A N 1
ATOM 683 C CA . THR A 1 96 ? 13.652 4.439 -11.966 1.00 84.81 96 THR A CA 1
ATOM 684 C C . THR A 1 96 ? 14.553 5.094 -13.012 1.00 84.81 96 THR A C 1
ATOM 686 O O . THR A 1 96 ? 14.425 4.841 -14.212 1.00 84.81 96 THR A O 1
ATOM 689 N N . THR A 1 97 ? 15.487 5.937 -12.567 1.00 80.50 97 THR A N 1
ATOM 690 C CA . THR A 1 97 ? 16.446 6.639 -13.439 1.00 80.50 97 THR A CA 1
ATOM 691 C C . THR A 1 97 ? 17.353 5.694 -14.234 1.00 80.50 97 THR A C 1
ATOM 693 O O . THR A 1 97 ? 17.827 6.070 -15.299 1.00 80.50 97 THR A O 1
ATOM 696 N N . GLY A 1 98 ? 17.566 4.464 -13.750 1.00 68.44 98 GLY A N 1
ATOM 697 C CA . GLY A 1 98 ? 18.448 3.468 -14.366 1.00 68.44 98 GLY A CA 1
ATOM 698 C C . GLY A 1 98 ? 17.819 2.600 -15.461 1.00 68.44 98 GLY A C 1
ATOM 699 O O . GLY A 1 98 ? 18.522 1.762 -16.010 1.00 68.44 98 GLY A O 1
ATOM 700 N N . GLY A 1 99 ? 16.526 2.766 -15.776 1.00 58.81 99 GLY A N 1
ATOM 701 C CA . GLY A 1 99 ? 15.874 2.058 -16.887 1.00 58.81 99 GLY A CA 1
ATOM 702 C C . GLY A 1 99 ? 15.924 0.528 -16.769 1.00 58.81 99 GLY A C 1
ATOM 703 O O . GLY A 1 99 ? 16.599 -0.138 -17.548 1.00 58.81 99 GLY A O 1
ATOM 704 N N . GLY A 1 100 ? 15.195 -0.047 -15.809 1.00 58.53 100 GLY A N 1
ATOM 705 C CA . GLY A 1 100 ? 15.076 -1.505 -15.687 1.00 58.53 100 GLY A CA 1
ATOM 706 C C . GLY A 1 100 ? 14.459 -2.157 -16.936 1.00 58.53 100 GLY A C 1
ATOM 707 O O . GLY A 1 100 ? 13.501 -1.643 -17.514 1.00 58.53 100 GLY A O 1
ATOM 708 N N . SER A 1 101 ? 14.990 -3.311 -17.352 1.00 53.28 101 SER A N 1
ATOM 709 C CA . SER A 1 101 ? 14.498 -4.069 -18.518 1.00 53.28 101 SER A CA 1
ATOM 710 C C . SER A 1 101 ? 13.158 -4.778 -18.260 1.00 53.28 101 SER A C 1
ATOM 712 O O . SER A 1 101 ? 12.381 -5.000 -19.199 1.00 53.28 101 SER A O 1
ATOM 714 N N . GLY A 1 102 ? 12.862 -5.077 -16.990 1.00 62.59 102 GLY A N 1
ATOM 715 C CA . GLY A 1 102 ? 11.633 -5.720 -16.528 1.00 62.59 102 GLY A CA 1
ATOM 716 C C . GLY A 1 102 ? 10.359 -4.901 -16.765 1.00 62.59 102 GLY A C 1
ATOM 717 O O . GLY A 1 102 ? 10.386 -3.720 -17.117 1.00 62.59 102 GLY A O 1
ATOM 718 N N . GLY A 1 103 ? 9.208 -5.557 -16.622 1.00 79.44 103 GLY A N 1
ATOM 719 C CA . GLY A 1 103 ? 7.917 -4.870 -16.577 1.00 79.44 103 GLY A CA 1
ATOM 720 C C . GLY A 1 103 ? 7.740 -4.106 -15.263 1.00 79.44 103 GLY A C 1
ATOM 721 O O . GLY A 1 103 ? 8.361 -4.439 -14.258 1.00 79.44 103 GLY A O 1
ATOM 722 N N . TYR A 1 104 ? 6.866 -3.103 -15.272 1.00 93.06 104 TYR A N 1
ATOM 723 C CA . TYR A 1 104 ? 6.437 -2.416 -14.058 1.00 93.06 104 TYR A CA 1
ATOM 724 C C . TYR A 1 104 ? 5.133 -3.039 -13.569 1.00 93.06 104 TYR A C 1
ATOM 726 O O . TYR A 1 104 ? 4.231 -3.324 -14.366 1.00 93.06 104 TYR A O 1
ATOM 734 N N . ALA A 1 105 ? 5.032 -3.261 -12.267 1.00 95.81 105 ALA A N 1
ATOM 735 C CA . ALA A 1 105 ? 3.861 -3.866 -11.659 1.00 95.81 105 ALA A CA 1
ATOM 736 C C . ALA A 1 105 ? 3.698 -3.412 -10.212 1.00 95.81 105 ALA A C 1
ATOM 738 O O . ALA A 1 105 ? 4.669 -3.028 -9.565 1.00 95.81 105 ALA A O 1
ATOM 739 N N . ALA A 1 106 ? 2.475 -3.494 -9.709 1.00 97.75 106 ALA A N 1
ATOM 740 C CA . ALA A 1 106 ? 2.171 -3.343 -8.299 1.00 97.75 106 ALA A CA 1
ATOM 741 C C . ALA A 1 106 ? 1.262 -4.478 -7.837 1.00 97.75 106 ALA A C 1
ATOM 743 O O . ALA A 1 106 ? 0.355 -4.889 -8.564 1.00 97.75 106 ALA A O 1
ATOM 744 N N . PHE A 1 107 ? 1.497 -4.950 -6.621 1.00 98.31 107 PHE A N 1
ATOM 745 C CA . PHE A 1 107 ? 0.640 -5.898 -5.931 1.00 98.31 107 PHE A CA 1
ATOM 746 C C . PHE A 1 107 ? 0.071 -5.209 -4.704 1.00 98.31 107 PHE A C 1
ATOM 748 O O . PHE A 1 107 ? 0.825 -4.756 -3.845 1.00 98.31 107 PHE A O 1
ATOM 755 N N . VAL A 1 108 ? -1.253 -5.112 -4.653 1.00 98.62 108 VAL A N 1
ATOM 756 C CA . VAL A 1 108 ? -1.995 -4.458 -3.575 1.00 98.62 108 VAL A CA 1
ATOM 757 C C . VAL A 1 108 ? -2.843 -5.504 -2.879 1.00 98.62 108 VAL A C 1
ATOM 759 O O . VAL A 1 108 ? -3.510 -6.303 -3.531 1.00 98.62 108 VAL A O 1
ATOM 762 N N . THR A 1 109 ? -2.820 -5.510 -1.554 1.00 98.56 109 THR A N 1
ATOM 763 C CA . THR A 1 109 ? -3.631 -6.410 -0.738 1.00 98.56 109 THR A CA 1
ATOM 764 C C . THR A 1 109 ? -4.408 -5.619 0.302 1.00 98.56 109 THR A C 1
ATOM 766 O O . THR A 1 109 ? -3.855 -4.747 0.972 1.00 98.56 109 THR A O 1
ATOM 769 N N . CYS A 1 110 ? -5.692 -5.936 0.437 1.00 98.25 110 CYS A N 1
ATOM 770 C CA . CYS A 1 110 ? -6.540 -5.509 1.540 1.00 98.25 110 CYS A CA 1
ATOM 771 C C . CYS A 1 110 ? -6.815 -6.711 2.439 1.00 98.25 110 CYS A C 1
ATOM 773 O O . CYS A 1 110 ? -7.315 -7.731 1.969 1.00 98.25 110 CYS A O 1
ATOM 775 N N . TRP A 1 111 ? -6.485 -6.585 3.720 1.00 97.75 111 TRP A N 1
ATOM 776 C CA . TRP A 1 111 ? -6.619 -7.630 4.726 1.00 97.75 111 TRP A CA 1
ATOM 777 C C . TRP A 1 111 ? -7.562 -7.165 5.835 1.00 97.75 111 TRP A C 1
ATOM 779 O O . TRP A 1 111 ? -7.388 -6.080 6.397 1.00 97.75 111 TRP A O 1
ATOM 789 N N . HIS A 1 112 ? -8.541 -7.993 6.183 1.00 94.62 112 HIS A N 1
ATOM 790 C CA . HIS A 1 112 ? -9.428 -7.794 7.330 1.00 94.62 112 HIS A CA 1
ATOM 791 C C . HIS A 1 112 ? -9.812 -9.152 7.932 1.00 94.62 112 HIS A C 1
ATOM 793 O O . HIS A 1 112 ? -9.538 -10.205 7.363 1.00 94.62 112 HIS A O 1
ATOM 799 N N . ILE A 1 113 ? -10.474 -9.145 9.091 1.00 92.12 113 ILE A N 1
ATOM 800 C CA . ILE A 1 113 ? -10.827 -10.385 9.804 1.00 92.12 113 ILE A CA 1
ATOM 801 C C . ILE A 1 113 ? -11.749 -11.319 8.998 1.00 92.12 113 ILE A C 1
ATOM 803 O O . ILE A 1 113 ? -11.761 -12.522 9.241 1.00 92.12 113 ILE A O 1
ATOM 807 N N . GLY A 1 114 ? -12.519 -10.771 8.051 1.00 90.88 114 GLY A N 1
ATOM 808 C CA . GLY A 1 114 ? -13.438 -11.524 7.197 1.00 90.88 114 GLY A CA 1
ATOM 809 C C . GLY A 1 114 ? -12.792 -12.112 5.942 1.00 90.88 114 GLY A C 1
ATOM 810 O O . GLY A 1 114 ? -13.412 -12.946 5.286 1.00 90.88 114 GLY A O 1
ATOM 811 N N . GLY A 1 115 ? -11.563 -11.713 5.600 1.00 93.00 115 GLY A N 1
ATOM 812 C CA . GLY A 1 115 ? -10.903 -12.196 4.396 1.00 93.00 115 GLY A CA 1
ATOM 813 C C . GLY A 1 115 ? -9.818 -11.276 3.851 1.00 93.00 115 GLY A C 1
ATOM 814 O O . GLY A 1 115 ? -9.297 -10.370 4.505 1.00 93.00 115 GLY A O 1
ATOM 815 N N . THR A 1 116 ? -9.426 -11.559 2.614 1.00 95.88 116 THR A N 1
ATOM 816 C CA . THR A 1 116 ? -8.358 -10.838 1.926 1.00 95.88 116 THR A CA 1
ATOM 817 C C . THR A 1 116 ? -8.741 -10.623 0.468 1.00 95.88 116 THR A C 1
ATOM 819 O O . THR A 1 116 ? -9.208 -11.547 -0.198 1.00 95.88 116 THR A O 1
ATOM 822 N N . ALA A 1 117 ? -8.509 -9.413 -0.037 1.00 97.31 117 ALA A N 1
ATOM 823 C CA . ALA A 1 117 ? -8.653 -9.071 -1.446 1.00 97.31 117 ALA A CA 1
ATOM 824 C C . ALA A 1 117 ? -7.283 -8.710 -2.030 1.00 97.31 117 ALA A C 1
ATOM 826 O O . ALA A 1 117 ? -6.609 -7.808 -1.531 1.00 97.31 117 ALA A O 1
ATOM 827 N N . ASN A 1 118 ? -6.889 -9.409 -3.094 1.00 98.06 118 ASN A N 1
ATOM 828 C CA . ASN A 1 118 ? -5.587 -9.264 -3.743 1.00 98.06 118 ASN A CA 1
ATOM 829 C C . ASN A 1 118 ? -5.750 -8.680 -5.147 1.00 98.06 118 ASN A C 1
ATOM 831 O O . ASN A 1 118 ? -6.590 -9.136 -5.923 1.00 98.06 118 ASN A O 1
ATOM 835 N N . PHE A 1 119 ? -4.899 -7.721 -5.494 1.00 98.31 119 PHE A N 1
ATOM 836 C CA . PHE A 1 119 ? -4.893 -7.051 -6.788 1.00 98.31 119 PHE A CA 1
ATOM 837 C C . PHE A 1 119 ? -3.488 -7.045 -7.371 1.00 98.31 119 PHE A C 1
ATOM 839 O O . PHE A 1 119 ? -2.507 -6.804 -6.668 1.00 98.31 119 PHE A O 1
ATOM 846 N N . ALA A 1 120 ? -3.408 -7.249 -8.681 1.00 97.75 120 ALA A N 1
ATOM 847 C CA . ALA A 1 120 ? -2.191 -7.072 -9.452 1.00 97.75 120 ALA A CA 1
ATOM 848 C C . ALA A 1 120 ? -2.447 -6.033 -10.543 1.00 97.75 120 ALA A C 1
ATOM 850 O O . ALA A 1 120 ? -3.404 -6.140 -11.312 1.00 97.75 120 ALA A O 1
ATOM 851 N N . LEU A 1 121 ? -1.578 -5.033 -10.623 1.00 97.31 121 LEU A N 1
ATOM 852 C CA . LEU A 1 121 ? -1.632 -3.980 -11.624 1.00 97.31 121 LEU A CA 1
ATOM 853 C C . LEU A 1 121 ? -0.371 -4.033 -12.464 1.00 97.31 121 LEU A C 1
ATOM 855 O O . LEU A 1 121 ? 0.726 -3.826 -11.954 1.00 97.31 121 LEU A O 1
ATOM 859 N N . ARG A 1 122 ? -0.526 -4.251 -13.769 1.00 96.31 122 ARG A N 1
ATOM 860 C CA . ARG A 1 122 ? 0.561 -4.030 -14.721 1.00 96.31 122 ARG A CA 1
ATOM 861 C C . ARG A 1 122 ? 0.616 -2.547 -15.070 1.00 96.31 122 ARG A C 1
ATOM 863 O O . ARG A 1 122 ? -0.386 -1.966 -15.478 1.00 96.31 122 ARG A O 1
ATOM 870 N N . LEU A 1 123 ? 1.792 -1.951 -14.941 1.00 94.50 123 LEU A N 1
ATOM 871 C CA . LEU A 1 123 ? 2.014 -0.533 -15.188 1.00 94.50 123 LEU A CA 1
ATOM 872 C C . LEU A 1 123 ? 2.627 -0.337 -16.587 1.00 94.50 123 LEU A C 1
ATOM 874 O O . LEU A 1 123 ? 3.657 -0.944 -16.901 1.00 94.50 123 LEU A O 1
ATOM 878 N N . PRO A 1 124 ? 2.021 0.496 -17.452 1.00 92.06 124 PRO A N 1
ATOM 879 C CA . PRO A 1 124 ? 2.561 0.773 -18.778 1.00 92.06 124 PRO A CA 1
ATOM 880 C C . PRO A 1 124 ? 3.963 1.387 -18.721 1.00 92.06 124 PRO A C 1
ATOM 882 O O . PRO A 1 124 ? 4.225 2.295 -17.931 1.00 92.06 124 PRO A O 1
ATOM 885 N N . LYS A 1 125 ? 4.855 0.952 -19.623 1.00 89.50 125 LYS A N 1
ATOM 886 C CA . LYS A 1 125 ? 6.186 1.569 -19.787 1.00 89.50 125 LYS A CA 1
ATOM 887 C C . LYS A 1 125 ? 6.114 3.013 -20.304 1.00 89.50 125 LYS A C 1
ATOM 889 O O . LYS A 1 125 ? 7.062 3.761 -20.112 1.00 89.50 125 LYS A O 1
ATOM 894 N N . SER A 1 126 ? 5.006 3.393 -20.943 1.00 91.62 126 SER A N 1
ATOM 895 C CA . SER A 1 126 ? 4.737 4.762 -21.396 1.00 91.62 126 SER A CA 1
ATOM 896 C C . SER A 1 126 ? 4.327 5.709 -20.265 1.00 91.62 126 SER A C 1
ATOM 898 O O . SER A 1 126 ? 4.378 6.921 -20.457 1.00 91.62 126 SER A O 1
ATOM 900 N N . HIS A 1 127 ? 3.909 5.189 -19.105 1.00 92.75 127 HIS A N 1
ATOM 901 C CA . HIS A 1 127 ? 3.575 6.032 -17.964 1.00 92.75 127 HIS A CA 1
ATOM 902 C C . HIS A 1 127 ? 4.838 6.589 -17.320 1.00 92.75 127 HIS A C 1
ATOM 904 O O . HIS A 1 127 ? 5.783 5.852 -17.045 1.00 92.75 127 HIS A O 1
ATOM 910 N N . THR A 1 128 ? 4.798 7.877 -16.992 1.00 94.12 128 THR A N 1
ATOM 911 C CA . THR A 1 128 ? 5.787 8.503 -16.117 1.00 94.12 128 THR A CA 1
ATOM 912 C C . THR A 1 128 ? 5.712 7.909 -14.710 1.00 94.12 128 THR A C 1
ATOM 914 O O . THR A 1 128 ? 4.665 7.413 -14.280 1.00 94.12 128 THR A O 1
ATOM 917 N N . ARG A 1 129 ? 6.793 8.041 -13.931 1.00 93.94 129 ARG A N 1
ATOM 918 C CA . ARG A 1 129 ? 6.814 7.660 -12.507 1.00 93.94 129 ARG A CA 1
ATOM 919 C C . ARG A 1 129 ? 5.622 8.221 -11.719 1.00 93.94 129 ARG A C 1
ATOM 921 O O . ARG A 1 129 ? 5.061 7.501 -10.894 1.00 93.94 129 ARG A O 1
ATOM 928 N N . ALA A 1 130 ? 5.226 9.468 -11.985 1.00 95.94 130 ALA A N 1
ATOM 929 C CA . ALA A 1 130 ? 4.094 10.121 -11.327 1.00 95.94 130 ALA A CA 1
ATOM 930 C C . ALA A 1 130 ? 2.743 9.503 -11.730 1.00 95.94 130 ALA A C 1
ATOM 932 O O . ALA A 1 130 ? 1.887 9.278 -10.878 1.00 95.94 130 ALA A O 1
ATOM 933 N N . GLN A 1 131 ? 2.560 9.165 -13.011 1.00 96.94 131 GLN A N 1
ATOM 934 C CA . GLN A 1 131 ? 1.358 8.464 -13.480 1.00 96.94 131 GLN A CA 1
ATOM 935 C C . GLN A 1 131 ? 1.253 7.058 -12.882 1.00 96.94 131 GLN A C 1
ATOM 937 O O . GLN A 1 131 ? 0.171 6.645 -12.470 1.00 96.94 131 GLN A O 1
ATOM 942 N N . GLN A 1 132 ? 2.375 6.338 -12.787 1.00 96.88 132 GLN A N 1
ATOM 943 C CA . GLN A 1 132 ? 2.426 5.040 -12.113 1.00 96.88 132 GLN A CA 1
ATOM 944 C C . GLN A 1 132 ? 2.054 5.169 -10.631 1.00 96.88 132 GLN A C 1
ATOM 946 O O . GLN A 1 132 ? 1.232 4.403 -10.140 1.00 96.88 132 GLN A O 1
ATOM 951 N N . GLU A 1 133 ? 2.591 6.177 -9.939 1.00 97.31 133 GLU A N 1
ATOM 952 C CA . GLU A 1 133 ? 2.272 6.439 -8.534 1.00 97.31 133 GLU A CA 1
ATOM 953 C C . GLU A 1 133 ? 0.792 6.740 -8.306 1.00 97.31 133 GLU A C 1
ATOM 955 O O . GLU A 1 133 ? 0.189 6.238 -7.360 1.00 97.31 133 GLU A O 1
ATOM 960 N N . CYS A 1 134 ? 0.191 7.549 -9.177 1.00 97.81 134 CYS A N 1
ATOM 961 C CA . CYS A 1 134 ? -1.225 7.880 -9.100 1.00 97.81 134 CYS A CA 1
ATOM 962 C C . CYS A 1 134 ? -2.104 6.636 -9.311 1.00 97.81 134 CYS A C 1
ATOM 964 O O . CYS A 1 134 ? -3.039 6.405 -8.548 1.00 97.81 134 CYS A O 1
ATOM 966 N N . ALA A 1 135 ? -1.758 5.784 -10.284 1.00 98.25 135 ALA A N 1
ATOM 967 C CA . ALA A 1 135 ? -2.486 4.544 -10.550 1.00 98.25 135 ALA A CA 1
ATOM 968 C C . ALA A 1 135 ? -2.430 3.562 -9.366 1.00 98.25 135 ALA A C 1
ATOM 970 O O . ALA A 1 135 ? -3.452 2.983 -8.998 1.00 98.25 135 ALA A O 1
ATOM 971 N N . ILE A 1 136 ? -1.259 3.409 -8.737 1.00 98.38 136 ILE A N 1
ATOM 972 C CA . ILE A 1 136 ? -1.099 2.572 -7.538 1.00 98.38 136 ILE A CA 1
ATOM 973 C C . ILE A 1 136 ? -1.911 3.144 -6.373 1.00 98.38 136 ILE A C 1
ATOM 975 O O . ILE A 1 136 ? -2.615 2.402 -5.690 1.00 98.38 136 ILE A O 1
ATOM 979 N N . GLY A 1 137 ? -1.851 4.462 -6.161 1.00 98.31 137 GLY A N 1
ATOM 980 C CA . GLY A 1 137 ? -2.617 5.122 -5.107 1.00 98.31 137 GLY A CA 1
ATOM 981 C C . GLY A 1 137 ? -4.121 4.925 -5.265 1.00 98.31 137 GLY A C 1
ATOM 982 O O . GLY A 1 137 ? -4.797 4.533 -4.318 1.00 98.31 137 GLY A O 1
ATOM 983 N N . ALA A 1 138 ? -4.638 5.114 -6.480 1.00 98.31 138 ALA A N 1
ATOM 984 C CA . ALA A 1 138 ? -6.044 4.875 -6.783 1.00 98.31 138 ALA A CA 1
ATOM 985 C C . ALA A 1 138 ? -6.452 3.416 -6.515 1.00 98.31 138 ALA A C 1
ATOM 987 O O . ALA A 1 138 ? -7.517 3.175 -5.948 1.00 98.31 138 ALA A O 1
ATOM 988 N N . LEU A 1 139 ? -5.595 2.446 -6.854 1.00 98.50 139 LEU A N 1
ATOM 989 C CA . LEU A 1 139 ? -5.851 1.033 -6.569 1.00 98.50 139 LEU A CA 1
ATOM 990 C C . LEU A 1 139 ? -5.883 0.732 -5.063 1.00 98.50 139 LEU A C 1
ATOM 992 O O . LEU A 1 139 ? -6.722 -0.048 -4.628 1.00 98.50 139 LEU A O 1
ATOM 996 N N . LEU A 1 140 ? -5.016 1.356 -4.263 1.00 98.31 140 LEU A N 1
ATOM 997 C CA . LEU A 1 140 ? -5.036 1.227 -2.800 1.00 98.31 140 LEU A CA 1
ATOM 998 C C . LEU A 1 140 ? -6.343 1.750 -2.193 1.00 98.31 140 LEU A C 1
ATOM 1000 O O . LEU A 1 140 ? -6.932 1.085 -1.341 1.00 98.31 140 LEU A O 1
ATOM 1004 N N . ILE A 1 141 ? -6.825 2.906 -2.659 1.00 97.38 141 ILE A N 1
ATOM 1005 C CA . ILE A 1 141 ? -8.119 3.454 -2.229 1.00 97.38 141 ILE A CA 1
ATOM 1006 C C . ILE A 1 141 ? -9.270 2.546 -2.677 1.00 97.38 141 ILE A C 1
ATOM 1008 O O . ILE A 1 141 ? -10.171 2.267 -1.892 1.00 97.38 141 ILE A O 1
ATOM 1012 N N . TYR A 1 142 ? -9.229 2.033 -3.909 1.00 97.69 142 TYR A N 1
ATOM 1013 C CA . TYR A 1 142 ? -10.226 1.078 -4.392 1.00 97.69 142 TYR A CA 1
ATOM 1014 C C . TYR A 1 142 ? -10.235 -0.209 -3.554 1.00 97.69 142 TYR A C 1
ATOM 1016 O O . TYR A 1 142 ? -11.300 -0.673 -3.150 1.00 97.69 142 TYR A O 1
ATOM 1024 N N . ALA A 1 143 ? -9.063 -0.757 -3.232 1.00 97.06 143 ALA A N 1
ATOM 1025 C CA . ALA A 1 143 ? -8.927 -1.968 -2.428 1.00 97.06 143 ALA A CA 1
ATOM 1026 C C . ALA A 1 143 ? -9.556 -1.817 -1.034 1.00 97.06 143 ALA A C 1
ATOM 1028 O O . ALA A 1 143 ? -10.131 -2.776 -0.528 1.00 97.06 143 ALA A O 1
ATOM 1029 N N . LEU A 1 144 ? -9.524 -0.616 -0.445 1.00 94.12 144 LEU A N 1
ATOM 1030 C CA . LEU A 1 144 ? -10.193 -0.333 0.829 1.00 94.12 144 LEU A CA 1
ATOM 1031 C C . LEU A 1 144 ? -11.713 -0.547 0.757 1.00 94.12 144 LEU A C 1
ATOM 1033 O O . LEU A 1 144 ? -12.308 -0.997 1.729 1.00 94.12 144 LEU A O 1
ATOM 1037 N N . THR A 1 145 ? -12.338 -0.301 -0.400 1.00 92.81 145 THR A N 1
ATOM 1038 C CA . THR A 1 145 ? -13.781 -0.544 -0.611 1.00 92.81 145 THR A CA 1
ATOM 1039 C C . THR A 1 145 ? -14.134 -2.033 -0.709 1.00 92.81 145 THR A C 1
ATOM 1041 O O . THR A 1 145 ? -15.293 -2.395 -0.910 1.00 92.81 145 THR A O 1
ATOM 1044 N N . ARG A 1 146 ? -13.127 -2.913 -0.613 1.00 90.12 146 ARG A N 1
ATOM 1045 C CA . ARG A 1 146 ? -13.288 -4.368 -0.622 1.00 90.12 146 ARG A CA 1
ATOM 1046 C C . ARG A 1 146 ? -13.192 -5.030 0.744 1.00 90.12 146 ARG A C 1
ATOM 1048 O O . ARG A 1 146 ? -13.342 -6.245 0.817 1.00 90.12 146 ARG A O 1
ATOM 1055 N N . ALA A 1 147 ? -12.979 -4.246 1.797 1.00 80.19 147 ALA A N 1
ATOM 1056 C CA . ALA A 1 147 ? -13.250 -4.685 3.155 1.00 80.19 147 ALA A CA 1
ATOM 1057 C C . ALA A 1 147 ? -14.767 -4.603 3.395 1.00 80.19 147 ALA A C 1
ATOM 1059 O O . ALA A 1 147 ? -15.275 -3.532 3.722 1.00 80.19 147 ALA A O 1
ATOM 1060 N N . ASP A 1 148 ? -15.466 -5.716 3.160 1.00 60.25 148 ASP A N 1
ATOM 1061 C CA . ASP A 1 148 ? -16.879 -5.891 3.533 1.00 60.25 148 ASP A CA 1
ATOM 1062 C C . ASP A 1 148 ? -17.007 -6.327 5.007 1.00 60.25 148 ASP A C 1
ATOM 1064 O O . ASP A 1 148 ? -16.156 -7.129 5.480 1.00 60.25 148 ASP A O 1
#

InterPro domains:
  IPR036653 CinA-like, C-terminal [G3DSA:3.90.950.20] (3-146)
  IPR036653 CinA-like, C-terminal [SSF142433] (12-65)

Organism: Neobodo designis (NCBI:txid312471)

Foldseek 3Di:
DEEAEPAQVVLVVVLVVDPPSVVPCVDYYYQHDPVSLVVQAPDDDPDCADLNSQVSQQVSQQVVQVVSLVVVCVVVVPDDDRDWTKGKGKYWDADDPVDDPDWTKMWIWIDTPVDIDIDIDTDDPPDDRVRSNVVSNVVRVVNVVVSD

Secondary structure (DSSP, 8-state):
-EEEESS-HHHHHHHHTSTTGGGT---EE---SHHHHHTT-SS--S--SSHHHHHHHHHHHHHHHHHHHHHHHHHS-SS-PPPP-EEEEEEEE---TT--SSPEEEEEEEEETTEEEEEEEEEPTTS-HHHHHHHHHHHHHHHHTT--

Radius of gyration: 15.69 Å; chains: 1; bounding box: 39×31×49 Å

Sequence (148 aa):
AIITAGGGASAIASLTAVPGCSNTLVDAVMPYSNTASEELLDCRTDERVSAQVGSELAHHAYRKADRLVRLRHDEEALAGAKPIVVGLGCTAAVQTTGGGSGGYAAFVTCWHIGGTANFALRLPKSHTRAQQECAIGALLIYALTRAD